Protein AF-A0A925T2N4-F1 (afdb_monomer)

Mean predicted aligned error: 8.88 Å

pLDDT: mean 79.62, std 16.25, range [38.44, 92.88]

Foldseek 3Di:
DDPDPPDLQNLLQVLQVVCVVVVLAVDGWHFDDWDDDPQWIWTATPDPLDGIWIQHNDPPDDSSVSSNVRVSVVRVVVVDPPDDDDDDDD

Solvent-accessible surface area (backbone atoms only — not comparable to full-atom values): 5590 Å² total; per-residue (Å²): 133,86,79,69,79,78,43,72,53,53,50,50,34,53,45,38,51,48,36,34,74,72,60,74,38,100,59,83,65,47,68,65,48,71,47,77,54,97,68,26,39,34,40,29,34,76,39,93,91,48,55,67,47,71,24,69,68,55,91,92,59,54,67,59,57,38,49,51,52,34,51,50,53,53,53,52,58,66,74,41,79,96,72,77,86,87,86,76,94,128

Nearest PDB structures (foldseek):
  8egm-assembly1_A  TM=4.644E-01  e=6.108E-01  Pseudomonas aeruginosa PAO1
  1x47-assembly1_A  TM=3.722E-01  e=1.297E+00  Homo sapiens
  6cau-assembly1_A  TM=4.588E-01  e=2.753E+00  Acinetobacter baumannii
  2d2q-assembly2_B  TM=4.155E-01  e=4.548E+00  Mus musculus
  6ee1-assembly1_A  TM=3.646E-01  e=2.753E+00  Mycobacterium tuberculosis CDC1551

Radius of gyration: 14.17 Å; Cα contacts (8 Å, |Δi|>4): 98; chains: 1; bounding box: 39×25×43 Å

Structure (mmCIF, N/CA/C/O backbone):
data_AF-A0A925T2N4-F1
#
_entry.id   AF-A0A925T2N4-F1
#
loop_
_atom_site.group_PDB
_atom_site.id
_atom_site.type_symbol
_atom_site.label_atom_id
_atom_site.label_alt_id
_atom_site.label_comp_id
_atom_site.label_asym_id
_atom_site.label_entity_id
_atom_site.label_seq_id
_atom_site.pdbx_PDB_ins_code
_atom_site.Cartn_x
_atom_site.Cartn_y
_atom_site.Cartn_z
_atom_site.occupancy
_atom_site.B_iso_or_equiv
_atom_site.auth_seq_id
_atom_site.auth_comp_id
_atom_site.auth_asym_id
_atom_site.auth_atom_id
_atom_site.pdbx_PDB_model_num
ATOM 1 N N . MET A 1 1 ? 20.869 -8.678 17.812 1.00 38.62 1 MET A N 1
ATOM 2 C CA . MET A 1 1 ? 19.872 -7.939 17.011 1.00 38.62 1 MET A CA 1
ATOM 3 C C . MET A 1 1 ? 20.119 -8.311 15.561 1.00 38.62 1 MET A C 1
ATOM 5 O O . MET A 1 1 ? 21.171 -7.964 15.045 1.00 38.62 1 MET A O 1
ATOM 9 N N . LEU A 1 2 ? 19.258 -9.138 14.961 1.00 41.97 2 LEU A N 1
ATOM 10 C CA . LEU A 1 2 ? 19.412 -9.546 13.562 1.00 41.97 2 LEU A CA 1
ATOM 11 C C . LEU A 1 2 ? 19.095 -8.334 12.684 1.00 41.97 2 LEU A C 1
ATOM 13 O O . LEU A 1 2 ? 17.944 -7.920 12.596 1.00 41.97 2 LEU A O 1
ATOM 17 N N . HIS A 1 3 ? 20.129 -7.746 12.089 1.00 47.69 3 HIS A N 1
ATOM 18 C CA . HIS A 1 3 ? 19.987 -6.764 11.022 1.00 47.69 3 HIS A CA 1
ATOM 19 C C . HIS A 1 3 ? 19.584 -7.555 9.772 1.00 47.69 3 HIS A C 1
ATOM 21 O O . HIS A 1 3 ? 20.435 -8.022 9.019 1.00 47.69 3 HIS A O 1
ATOM 27 N N . VAL A 1 4 ? 18.285 -7.827 9.627 1.00 53.78 4 VAL A N 1
ATOM 28 C CA . VAL A 1 4 ? 17.744 -8.360 8.374 1.00 53.78 4 VAL A CA 1
ATOM 29 C C . VAL A 1 4 ? 18.032 -7.288 7.320 1.00 53.78 4 VAL A C 1
ATOM 31 O O . VAL A 1 4 ? 17.726 -6.123 7.586 1.00 53.78 4 VAL A O 1
ATOM 34 N N . PRO A 1 5 ? 18.670 -7.611 6.182 1.00 50.19 5 PRO A N 1
ATOM 35 C CA . PRO A 1 5 ? 18.797 -6.641 5.103 1.00 50.19 5 PRO A CA 1
ATOM 36 C C . PRO A 1 5 ? 17.398 -6.105 4.791 1.00 50.19 5 PRO A C 1
ATOM 38 O O . PRO A 1 5 ? 16.473 -6.892 4.592 1.00 50.19 5 PRO A O 1
ATOM 41 N N . LEU A 1 6 ? 17.231 -4.782 4.823 1.00 59.19 6 LEU A N 1
ATOM 42 C CA . LEU A 1 6 ? 15.987 -4.125 4.435 1.00 59.19 6 LEU A CA 1
ATOM 43 C C . LEU A 1 6 ? 15.784 -4.379 2.942 1.00 59.19 6 LEU A C 1
ATOM 45 O O . LEU A 1 6 ? 16.316 -3.668 2.095 1.00 59.19 6 LEU A O 1
ATOM 49 N N . THR A 1 7 ? 15.077 -5.456 2.618 1.00 83.06 7 THR A N 1
ATOM 50 C CA . THR A 1 7 ? 14.541 -5.641 1.277 1.00 83.06 7 THR A CA 1
ATOM 51 C C . THR A 1 7 ? 13.390 -4.653 1.090 1.00 83.06 7 THR A C 1
ATOM 53 O O . THR A 1 7 ? 12.799 -4.183 2.069 1.00 83.06 7 THR A O 1
ATOM 56 N N . MET A 1 8 ? 13.055 -4.313 -0.154 1.00 85.69 8 MET A N 1
ATOM 57 C CA . MET A 1 8 ? 11.934 -3.404 -0.428 1.00 85.69 8 MET A CA 1
ATOM 58 C C . MET A 1 8 ? 10.630 -3.921 0.191 1.00 85.69 8 MET A C 1
ATOM 60 O O . MET A 1 8 ? 9.789 -3.134 0.617 1.00 85.69 8 MET A O 1
ATOM 64 N N . GLU A 1 9 ? 10.474 -5.244 0.293 1.00 89.25 9 GLU A N 1
ATOM 65 C CA . GLU A 1 9 ? 9.346 -5.880 0.967 1.00 89.25 9 GLU A CA 1
ATOM 66 C C . GLU A 1 9 ? 9.331 -5.584 2.464 1.00 89.25 9 GLU A C 1
ATOM 68 O O . GLU A 1 9 ? 8.267 -5.301 3.007 1.00 89.25 9 GLU A O 1
ATOM 73 N N . ALA A 1 10 ? 10.490 -5.613 3.128 1.00 89.38 10 ALA A N 1
ATOM 74 C CA . ALA A 1 10 ? 1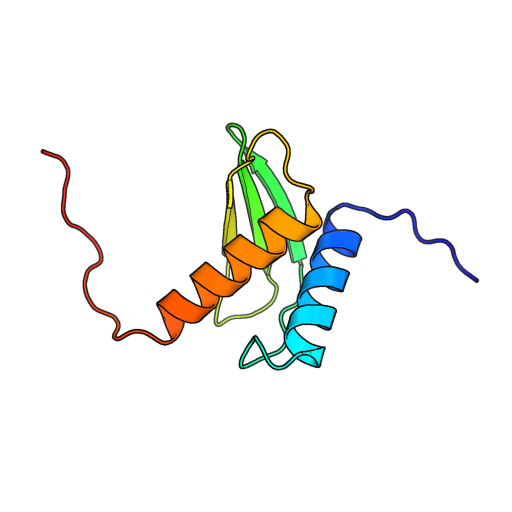0.593 -5.275 4.543 1.00 89.38 10 ALA A CA 1
ATOM 75 C C . ALA A 1 10 ? 10.265 -3.794 4.788 1.00 89.38 10 ALA A C 1
ATOM 77 O O . ALA A 1 10 ? 9.509 -3.491 5.709 1.00 89.38 10 ALA A O 1
ATOM 78 N N . GLU A 1 11 ? 10.764 -2.885 3.942 1.00 90.38 11 GLU A N 1
ATOM 79 C CA . GLU A 1 11 ? 10.432 -1.456 4.039 1.00 90.38 11 GLU A CA 1
ATOM 80 C C . GLU A 1 11 ? 8.932 -1.219 3.800 1.00 90.38 11 GLU A C 1
ATOM 82 O O . GLU A 1 11 ? 8.271 -0.545 4.591 1.00 90.38 11 GLU A O 1
ATOM 87 N N . ALA A 1 12 ? 8.356 -1.832 2.763 1.00 90.62 12 ALA A N 1
ATOM 88 C CA . ALA A 1 12 ? 6.923 -1.746 2.504 1.00 90.62 12 ALA A CA 1
ATOM 89 C C . ALA A 1 12 ? 6.101 -2.320 3.667 1.00 90.62 12 ALA A C 1
ATOM 91 O O . ALA A 1 12 ? 5.112 -1.711 4.068 1.00 90.62 12 ALA A O 1
ATOM 92 N N . GLN A 1 13 ? 6.515 -3.449 4.249 1.00 92.31 13 GLN A N 1
ATOM 93 C CA . GLN A 1 13 ? 5.834 -4.053 5.393 1.00 92.31 13 GLN A CA 1
ATOM 94 C C . GLN A 1 13 ? 5.853 -3.124 6.612 1.00 92.31 13 GLN A C 1
ATOM 96 O O . GLN A 1 13 ? 4.808 -2.917 7.222 1.00 92.31 13 GLN A O 1
ATOM 101 N N . GLN A 1 14 ? 6.990 -2.486 6.909 1.00 92.38 14 GLN A N 1
ATOM 102 C CA . GLN A 1 14 ? 7.080 -1.497 7.987 1.00 92.38 14 GLN A CA 1
ATOM 103 C C . GLN A 1 14 ? 6.109 -0.329 7.786 1.00 92.38 14 GLN A C 1
ATOM 105 O O . GLN A 1 14 ? 5.462 0.103 8.740 1.00 92.38 14 GLN A O 1
ATOM 110 N N . VAL A 1 15 ? 5.959 0.155 6.549 1.00 92.38 15 VAL A N 1
ATOM 111 C CA . VAL A 1 15 ? 4.977 1.200 6.225 1.00 92.38 15 VAL A CA 1
ATOM 112 C C . VAL A 1 15 ? 3.550 0.712 6.471 1.00 92.38 15 VAL A C 1
ATOM 114 O O . VAL A 1 15 ? 2.750 1.446 7.049 1.00 92.38 15 VAL A O 1
ATOM 117 N N . LEU A 1 16 ? 3.214 -0.518 6.074 1.00 91.44 16 LEU A N 1
ATOM 118 C CA . LEU A 1 16 ? 1.885 -1.094 6.315 1.00 91.44 16 LEU A CA 1
ATOM 119 C C . LEU A 1 16 ? 1.589 -1.259 7.809 1.00 91.44 16 LEU A C 1
ATOM 121 O O . LEU A 1 16 ? 0.494 -0.911 8.253 1.00 91.44 16 LEU A O 1
ATOM 125 N N . ASP A 1 17 ? 2.556 -1.748 8.585 1.00 92.88 17 ASP A N 1
ATOM 126 C CA . ASP A 1 17 ? 2.427 -1.898 10.035 1.00 92.88 17 ASP A CA 1
ATOM 127 C C . ASP A 1 17 ? 2.250 -0.541 10.721 1.00 92.88 17 ASP A C 1
ATOM 129 O O . ASP A 1 17 ? 1.420 -0.401 11.623 1.00 92.88 17 ASP A O 1
ATOM 133 N N . GLN A 1 18 ? 2.967 0.486 10.254 1.00 92.75 18 GLN A N 1
ATOM 134 C CA . GLN A 1 18 ? 2.789 1.851 10.731 1.00 92.75 18 GLN A CA 1
ATOM 135 C C . GLN A 1 18 ? 1.388 2.381 10.398 1.00 92.75 18 GLN A C 1
ATOM 137 O O . GLN A 1 18 ? 0.709 2.899 11.282 1.00 92.75 18 GLN A O 1
ATOM 142 N N . LEU A 1 19 ? 0.919 2.220 9.157 1.00 91.19 19 LEU A N 1
ATOM 143 C CA . LEU A 1 19 ? -0.424 2.640 8.746 1.00 91.19 19 LEU A CA 1
ATOM 144 C C . LEU A 1 19 ? -1.52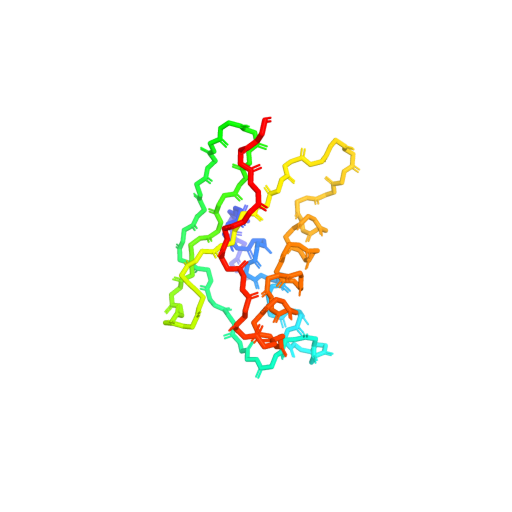3 1.969 9.579 1.00 91.19 19 LEU A C 1
ATOM 146 O O . LEU A 1 19 ? -2.505 2.618 9.951 1.00 91.19 19 LEU A O 1
ATOM 150 N N . TRP A 1 20 ? -1.344 0.687 9.892 1.00 90.94 20 TRP A N 1
ATOM 151 C CA . TRP A 1 20 ? -2.241 -0.056 10.768 1.00 90.94 20 TRP A CA 1
ATOM 152 C C . TRP A 1 20 ? -2.180 0.450 12.215 1.00 90.94 20 TRP A C 1
ATOM 154 O O . TRP A 1 20 ? -3.221 0.690 12.829 1.00 90.94 20 TRP A O 1
ATOM 164 N N . GLY A 1 21 ? -0.978 0.688 12.748 1.00 91.31 21 GLY A N 1
ATOM 165 C CA . GLY A 1 21 ? -0.774 1.266 14.079 1.00 91.31 21 GLY A CA 1
ATOM 166 C C . GLY A 1 21 ? -1.378 2.668 14.229 1.00 91.31 21 GLY A C 1
ATOM 167 O O . GLY A 1 21 ? -1.976 2.977 15.259 1.00 91.31 21 GLY A O 1
ATOM 168 N N . GLU A 1 22 ? -1.302 3.486 13.176 1.00 92.31 22 GLU A N 1
ATOM 169 C CA . GLU A 1 22 ? -1.943 4.805 13.072 1.00 92.31 22 GLU A CA 1
ATOM 170 C C . GLU A 1 22 ? -3.466 4.716 12.820 1.00 92.31 22 GLU A C 1
ATOM 172 O O . GLU A 1 22 ? -4.142 5.744 12.782 1.00 92.31 22 GLU A O 1
ATOM 177 N N . LYS A 1 23 ? -4.033 3.507 12.666 1.00 88.69 23 LYS A N 1
ATOM 178 C CA . LYS A 1 23 ? -5.448 3.251 12.325 1.00 88.69 23 LYS A CA 1
ATOM 179 C C . LYS A 1 23 ? -5.905 3.921 11.024 1.00 88.69 23 LYS A C 1
ATOM 181 O O . LYS A 1 23 ? -7.085 4.230 10.859 1.00 88.69 23 LYS A O 1
ATOM 186 N N . LEU A 1 24 ? -4.978 4.144 10.095 1.00 87.31 24 LEU A N 1
ATOM 187 C CA . LEU A 1 24 ? -5.267 4.725 8.783 1.00 87.31 24 LEU A CA 1
ATOM 188 C C . LEU A 1 24 ? -5.785 3.680 7.790 1.00 87.31 24 LEU A C 1
ATOM 190 O O . LEU A 1 24 ? -6.428 4.029 6.801 1.00 87.31 24 LEU A O 1
ATOM 194 N N . THR A 1 25 ? -5.537 2.398 8.060 1.00 86.19 25 THR A N 1
ATOM 195 C CA . THR A 1 25 ? -6.158 1.282 7.348 1.00 86.19 25 THR A CA 1
ATOM 196 C C . THR A 1 25 ? -7.160 0.561 8.255 1.00 86.19 25 THR A C 1
ATOM 198 O O . THR A 1 25 ? -6.931 0.428 9.456 1.00 86.19 25 THR A O 1
ATOM 201 N N . PRO A 1 26 ? -8.283 0.061 7.709 1.00 85.38 26 PRO A N 1
ATOM 202 C CA . PRO A 1 26 ? -9.285 -0.671 8.486 1.00 85.38 26 PRO A CA 1
ATOM 203 C C . PRO A 1 26 ? -8.877 -2.121 8.793 1.00 85.38 26 PRO A C 1
ATOM 205 O O . PRO A 1 26 ? -9.566 -2.809 9.543 1.00 85.38 26 PRO A O 1
ATOM 208 N N . PHE A 1 27 ? -7.777 -2.602 8.215 1.00 86.12 27 PHE A N 1
ATOM 209 C CA . PHE A 1 27 ? -7.213 -3.926 8.458 1.00 86.12 27 PHE A CA 1
ATOM 210 C C . PHE A 1 27 ? -5.696 -3.917 8.249 1.00 86.12 27 PHE A C 1
ATOM 212 O O . PHE A 1 27 ? -5.155 -3.057 7.545 1.00 86.12 27 PHE A O 1
ATOM 219 N N . ALA A 1 28 ? -5.027 -4.896 8.857 1.00 88.25 28 ALA A N 1
ATOM 220 C CA . ALA A 1 28 ? -3.615 -5.163 8.629 1.00 88.25 28 ALA A CA 1
ATOM 221 C C . ALA A 1 28 ? -3.400 -5.751 7.226 1.00 88.25 28 ALA A C 1
ATOM 223 O O . ALA A 1 28 ? -4.190 -6.576 6.764 1.00 88.25 28 ALA A O 1
ATOM 224 N N . LEU A 1 29 ? -2.328 -5.321 6.566 1.00 89.56 29 LEU A N 1
ATOM 225 C CA . LEU A 1 29 ? -1.902 -5.806 5.257 1.00 89.56 29 LEU A CA 1
ATOM 226 C C . LEU A 1 29 ? -0.527 -6.462 5.380 1.00 89.56 29 LEU A C 1
ATOM 228 O O . LEU A 1 29 ? 0.325 -6.003 6.142 1.00 89.56 29 LEU A O 1
ATOM 232 N N . THR A 1 30 ? -0.307 -7.515 4.597 1.00 90.50 30 THR A N 1
ATOM 233 C CA . THR A 1 30 ? 0.963 -8.246 4.572 1.00 90.50 30 THR A CA 1
ATOM 234 C C . THR A 1 30 ? 1.519 -8.268 3.158 1.00 90.50 30 THR A C 1
ATOM 236 O O . THR A 1 30 ? 0.845 -8.739 2.238 1.00 90.50 30 THR A O 1
ATOM 239 N N . VAL A 1 31 ? 2.740 -7.765 2.986 1.00 91.25 31 VAL A N 1
ATOM 240 C CA . VAL A 1 31 ? 3.479 -7.829 1.722 1.00 91.25 31 VAL A CA 1
ATOM 241 C C . VAL A 1 31 ? 3.855 -9.278 1.440 1.00 91.25 31 VAL A C 1
ATOM 243 O O . VAL A 1 31 ? 4.398 -9.966 2.299 1.00 91.25 31 VAL A O 1
ATOM 246 N N . GLY A 1 32 ? 3.563 -9.738 0.227 1.00 88.88 32 GLY A N 1
ATOM 247 C CA . GLY A 1 32 ? 4.026 -11.025 -0.283 1.00 88.88 32 GLY A CA 1
ATOM 248 C C . GLY A 1 32 ? 5.239 -10.887 -1.192 1.00 88.88 32 GLY A C 1
ATOM 249 O O . GLY A 1 32 ? 6.279 -11.480 -0.929 1.00 88.88 32 GLY A O 1
ATOM 250 N N . LYS A 1 33 ? 5.126 -10.087 -2.257 1.00 90.06 33 LYS A N 1
ATOM 251 C CA . LYS A 1 33 ? 6.263 -9.750 -3.129 1.00 90.06 33 LYS A CA 1
ATOM 252 C C . LYS A 1 33 ? 6.121 -8.349 -3.699 1.00 90.06 33 LYS A C 1
ATOM 254 O O . LYS A 1 33 ? 5.004 -7.851 -3.832 1.00 90.06 33 LYS A O 1
ATOM 259 N N . ILE A 1 34 ? 7.230 -7.762 -4.127 1.00 90.25 34 ILE A N 1
ATOM 260 C CA . ILE A 1 34 ? 7.222 -6.532 -4.918 1.00 90.25 34 ILE A CA 1
ATOM 261 C C . ILE A 1 34 ? 7.803 -6.833 -6.293 1.00 90.25 34 ILE A C 1
ATOM 263 O O . ILE A 1 34 ? 8.791 -7.550 -6.424 1.00 90.25 34 ILE A O 1
ATOM 267 N N . THR A 1 35 ? 7.155 -6.322 -7.333 1.00 90.50 35 THR A N 1
ATOM 268 C CA . THR A 1 35 ? 7.646 -6.410 -8.710 1.00 90.50 35 THR A CA 1
ATOM 269 C C . THR A 1 35 ? 7.713 -5.023 -9.307 1.00 90.50 35 THR A C 1
ATOM 271 O O . THR A 1 35 ? 6.733 -4.290 -9.222 1.00 90.50 35 THR A O 1
ATOM 274 N N . GLU A 1 36 ? 8.826 -4.683 -9.938 1.00 88.50 36 GLU A N 1
ATOM 275 C CA . GLU A 1 36 ? 8.982 -3.439 -10.686 1.00 88.50 36 GLU A CA 1
ATOM 276 C C . GLU A 1 36 ? 8.715 -3.695 -12.173 1.00 88.50 36 GLU A C 1
ATOM 278 O O . GLU A 1 36 ? 9.235 -4.659 -12.739 1.00 88.50 36 GLU A O 1
ATOM 283 N N . ALA A 1 37 ? 7.884 -2.860 -12.792 1.00 85.06 37 ALA A N 1
ATOM 284 C CA . ALA A 1 37 ? 7.629 -2.877 -14.228 1.00 85.06 37 ALA A CA 1
ATOM 285 C C . ALA A 1 37 ? 7.335 -1.453 -14.713 1.00 85.06 37 ALA A C 1
ATOM 287 O O . ALA A 1 37 ? 6.6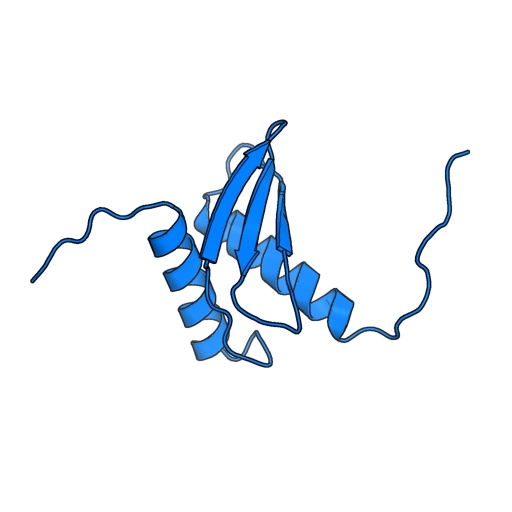04 -0.728 -14.048 1.00 85.06 37 ALA A O 1
ATOM 288 N N . ASP A 1 38 ? 7.915 -1.057 -15.851 1.00 82.38 38 ASP A N 1
ATOM 289 C CA . ASP A 1 38 ? 7.639 0.220 -16.533 1.00 82.38 38 ASP A CA 1
ATOM 290 C C . ASP A 1 38 ? 7.745 1.486 -15.649 1.00 82.38 38 ASP A C 1
ATOM 292 O O . ASP A 1 38 ? 7.054 2.476 -15.880 1.00 82.38 38 ASP A O 1
ATOM 296 N N . GLY A 1 39 ? 8.624 1.488 -14.637 1.00 82.00 39 GLY A N 1
ATOM 297 C CA . GLY A 1 39 ? 8.735 2.615 -13.699 1.00 82.00 39 GLY A CA 1
ATOM 298 C C . GLY A 1 39 ? 7.593 2.671 -12.678 1.00 82.00 39 GLY A C 1
ATOM 299 O O . GLY A 1 39 ? 7.220 3.734 -12.188 1.00 82.00 39 GLY A O 1
ATOM 300 N N . GLU A 1 40 ? 7.004 1.529 -12.344 1.00 86.44 40 GLU A N 1
ATOM 301 C CA . GLU A 1 40 ? 6.053 1.392 -11.249 1.00 86.44 40 GLU A CA 1
ATOM 302 C C . GLU A 1 40 ? 6.407 0.172 -10.399 1.00 86.44 40 GLU A C 1
ATOM 304 O O . GLU A 1 40 ? 6.774 -0.891 -10.908 1.00 86.44 40 GLU A O 1
ATOM 309 N N . TYR A 1 41 ? 6.247 0.296 -9.081 1.00 89.50 41 TYR A N 1
ATOM 310 C CA . TYR A 1 41 ? 6.312 -0.852 -8.185 1.00 89.50 41 TYR A CA 1
ATOM 311 C C . TYR A 1 41 ? 4.913 -1.414 -7.981 1.00 89.50 41 TYR A C 1
ATOM 313 O O . TYR A 1 41 ? 3.993 -0.713 -7.579 1.00 89.50 41 TYR A O 1
ATOM 321 N N . THR A 1 42 ? 4.739 -2.707 -8.196 1.00 90.69 42 THR A N 1
ATOM 322 C CA . THR A 1 42 ? 3.525 -3.425 -7.815 1.00 90.69 42 THR A CA 1
ATOM 323 C C . THR A 1 42 ? 3.798 -4.211 -6.547 1.00 90.69 42 THR A C 1
ATOM 325 O O . THR A 1 42 ? 4.598 -5.147 -6.545 1.00 90.69 42 THR A O 1
ATOM 328 N N . ILE A 1 43 ? 3.103 -3.851 -5.472 1.00 91.50 43 ILE A N 1
ATOM 329 C CA . ILE A 1 43 ? 3.085 -4.614 -4.227 1.00 91.50 43 ILE A CA 1
ATOM 330 C C . ILE A 1 43 ? 2.004 -5.679 -4.355 1.00 91.50 43 ILE A C 1
ATOM 332 O O . ILE A 1 43 ? 0.838 -5.360 -4.575 1.00 91.50 43 ILE A O 1
ATOM 336 N N . HIS A 1 44 ? 2.389 -6.939 -4.209 1.00 90.62 44 HIS A N 1
ATOM 337 C CA . HIS A 1 44 ? 1.485 -8.080 -4.122 1.00 90.62 44 HIS A CA 1
ATOM 338 C C . HIS A 1 44 ? 1.285 -8.392 -2.648 1.00 90.62 44 HIS A C 1
ATOM 340 O O . HIS A 1 44 ? 2.270 -8.589 -1.933 1.00 90.62 44 HIS A O 1
ATOM 346 N N . PHE A 1 45 ? 0.039 -8.448 -2.189 1.00 90.25 45 PHE A N 1
ATOM 347 C CA . PHE A 1 45 ? -0.268 -8.770 -0.798 1.00 90.25 45 PHE A CA 1
ATOM 348 C C . PHE A 1 45 ? -0.715 -10.222 -0.650 1.00 90.25 45 PHE A C 1
ATOM 350 O O . PHE A 1 45 ? -1.245 -10.834 -1.577 1.00 90.25 45 PHE A O 1
ATOM 357 N N . HIS A 1 46 ? -0.560 -10.752 0.560 1.00 86.62 46 HIS A N 1
ATOM 358 C CA . HIS A 1 46 ? -1.139 -12.035 0.962 1.00 86.62 46 HIS A CA 1
ATOM 359 C C . HIS A 1 46 ? -2.593 -11.924 1.466 1.00 86.62 46 HIS A C 1
ATOM 361 O O . HIS A 1 46 ? -3.122 -12.889 2.013 1.00 86.62 46 HIS A O 1
ATOM 367 N N . ASP A 1 47 ? -3.253 -10.774 1.292 1.00 81.31 47 ASP A N 1
ATOM 368 C CA . ASP A 1 47 ? -4.633 -10.556 1.744 1.00 81.31 47 ASP A CA 1
ATOM 369 C C . ASP A 1 47 ? -5.636 -10.733 0.588 1.00 81.31 47 ASP A C 1
ATOM 371 O O . ASP A 1 47 ? -5.431 -10.249 -0.524 1.00 81.31 47 ASP A O 1
ATOM 375 N N . SER A 1 48 ? -6.749 -11.423 0.847 1.00 78.50 48 SER A N 1
ATOM 376 C CA . SER A 1 48 ? -7.783 -11.705 -0.160 1.00 78.50 48 SER A CA 1
ATOM 377 C C . SER A 1 48 ? -8.631 -10.487 -0.542 1.00 78.50 48 SER A C 1
ATOM 379 O O . SER A 1 48 ? -9.331 -10.522 -1.552 1.00 78.50 48 SER A O 1
ATOM 381 N N . ARG A 1 49 ? -8.588 -9.403 0.244 1.00 80.75 49 ARG A N 1
ATOM 382 C CA . ARG A 1 49 ? -9.337 -8.163 -0.017 1.00 80.75 49 ARG A CA 1
ATOM 383 C C . ARG A 1 49 ? -8.612 -7.263 -1.013 1.00 80.75 49 ARG A C 1
ATOM 385 O O . ARG A 1 49 ? -9.258 -6.610 -1.831 1.00 80.75 49 ARG A O 1
ATOM 392 N N . ILE A 1 50 ? -7.281 -7.233 -0.958 1.00 82.19 50 ILE A N 1
ATOM 393 C CA . ILE A 1 50 ? -6.427 -6.461 -1.865 1.00 82.19 50 ILE A CA 1
ATOM 394 C C . ILE A 1 50 ? -5.320 -7.378 -2.358 1.00 82.19 50 ILE A C 1
ATOM 396 O O . ILE A 1 50 ? -4.358 -7.605 -1.642 1.00 82.19 50 ILE A O 1
ATOM 400 N N . TYR A 1 51 ? -5.417 -7.849 -3.598 1.00 83.44 51 TYR A N 1
ATOM 401 C CA . TYR A 1 51 ? -4.362 -8.680 -4.182 1.00 83.44 51 TYR 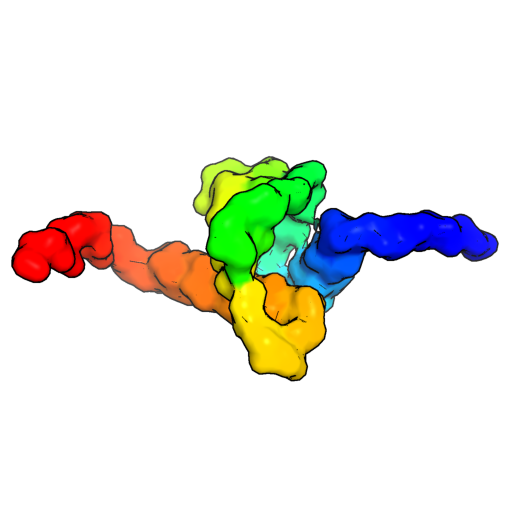A CA 1
ATOM 402 C C . TYR A 1 51 ? -3.107 -7.875 -4.532 1.00 83.44 51 TYR A C 1
ATOM 404 O O . TYR A 1 51 ? -1.991 -8.331 -4.291 1.00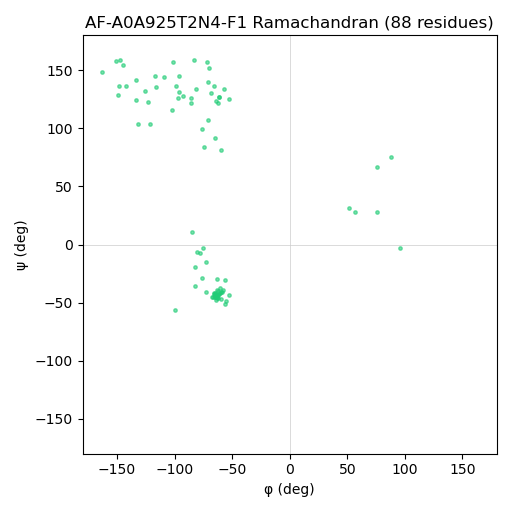 83.44 51 TYR A O 1
ATOM 412 N N . THR A 1 52 ? -3.276 -6.669 -5.086 1.00 88.62 52 THR A N 1
ATOM 413 C CA . THR A 1 52 ? -2.161 -5.822 -5.527 1.00 88.62 52 THR A CA 1
ATOM 414 C C . THR A 1 52 ? -2.414 -4.326 -5.318 1.00 88.62 52 THR A C 1
ATOM 416 O O . THR A 1 52 ? -3.561 -3.858 -5.295 1.00 88.62 52 THR A O 1
ATOM 419 N N . CYS A 1 53 ? -1.325 -3.565 -5.186 1.00 89.06 53 CYS A N 1
ATOM 420 C CA . CYS A 1 53 ? -1.298 -2.104 -5.234 1.00 89.06 53 CYS A CA 1
ATOM 421 C C . CYS A 1 53 ? -0.159 -1.631 -6.139 1.00 89.06 53 CYS A C 1
ATOM 423 O O . CYS A 1 53 ? 0.999 -1.969 -5.897 1.00 89.06 53 CYS A O 1
ATOM 425 N N . SER A 1 54 ? -0.491 -0.825 -7.147 1.00 90.00 54 SER A N 1
ATOM 426 C CA . SER A 1 54 ? 0.491 -0.125 -7.976 1.00 90.00 54 SER A CA 1
ATOM 427 C C . SER A 1 54 ? 0.959 1.139 -7.265 1.00 90.00 54 SER A C 1
ATOM 429 O O . SER A 1 54 ? 0.149 1.903 -6.735 1.00 90.00 54 SER A O 1
ATOM 431 N N . VAL A 1 55 ? 2.266 1.342 -7.253 1.00 89.19 55 VAL A N 1
ATOM 432 C CA . VAL A 1 55 ? 2.966 2.460 -6.638 1.00 89.19 55 VAL A CA 1
ATOM 433 C C . VAL A 1 55 ? 3.747 3.148 -7.758 1.00 89.19 55 VAL A C 1
ATOM 435 O O . VAL A 1 55 ? 4.764 2.610 -8.205 1.00 89.19 55 VAL A O 1
ATOM 438 N N . PRO A 1 56 ? 3.276 4.302 -8.253 1.00 86.00 56 PRO A N 1
ATOM 439 C CA . PRO A 1 56 ? 3.981 5.019 -9.306 1.00 86.00 56 PRO A CA 1
ATOM 440 C C . PRO A 1 56 ? 5.322 5.525 -8.772 1.00 86.00 56 PRO A C 1
ATOM 442 O O . PRO A 1 56 ? 5.370 6.065 -7.662 1.00 86.00 56 PRO A O 1
ATOM 445 N N . THR A 1 57 ? 6.408 5.386 -9.541 1.00 82.81 57 THR A N 1
ATOM 446 C CA . THR A 1 57 ? 7.681 5.995 -9.139 1.00 82.81 57 THR A CA 1
ATOM 447 C C . THR A 1 57 ? 7.634 7.495 -9.399 1.00 82.81 57 THR A C 1
ATOM 449 O O . THR A 1 57 ? 7.796 7.958 -10.527 1.00 82.81 57 THR A O 1
ATOM 452 N N . ALA A 1 58 ? 7.378 8.268 -8.347 1.00 79.31 58 ALA A N 1
ATOM 453 C CA . ALA A 1 58 ? 7.449 9.718 -8.383 1.00 79.31 58 ALA A CA 1
ATOM 454 C C . ALA A 1 58 ? 8.890 10.179 -8.123 1.00 79.31 58 ALA A C 1
ATOM 456 O O . ALA A 1 58 ? 9.499 9.837 -7.107 1.00 79.31 58 ALA A O 1
ATOM 457 N N . ASN A 1 59 ? 9.437 10.990 -9.032 1.00 75.38 59 ASN A N 1
ATOM 458 C CA . ASN A 1 59 ? 10.771 11.562 -8.869 1.00 75.38 59 ASN A CA 1
ATOM 459 C C . ASN A 1 59 ? 10.821 12.469 -7.629 1.00 75.38 59 ASN A C 1
ATOM 461 O O . ASN A 1 59 ? 10.094 13.457 -7.550 1.00 75.38 59 ASN A O 1
ATOM 465 N N . GLY A 1 60 ? 11.715 12.148 -6.690 1.00 77.38 60 GLY A N 1
ATOM 466 C CA . GLY A 1 60 ? 11.971 12.951 -5.490 1.00 77.38 60 GLY A CA 1
ATOM 467 C C . GLY A 1 60 ? 11.212 12.527 -4.229 1.00 77.38 60 GLY A C 1
ATOM 468 O O . GLY A 1 60 ? 11.461 13.110 -3.178 1.00 77.38 60 GLY A O 1
ATOM 469 N N . SER A 1 61 ? 10.341 11.515 -4.298 1.00 83.69 61 SER A N 1
ATOM 470 C CA . SER A 1 61 ? 9.703 10.918 -3.116 1.00 83.69 61 SER A CA 1
ATOM 471 C C . SER A 1 61 ? 10.451 9.670 -2.655 1.00 83.69 61 SER A C 1
ATOM 473 O O . SER A 1 61 ? 10.968 8.903 -3.469 1.00 83.69 61 SER A O 1
ATOM 475 N N . SER A 1 62 ? 10.499 9.447 -1.342 1.00 88.25 62 SER A N 1
ATOM 476 C CA . SER A 1 62 ? 11.040 8.198 -0.798 1.00 88.25 62 SER A CA 1
ATOM 477 C C . SER A 1 62 ? 10.105 7.019 -1.097 1.00 88.25 62 SER A C 1
ATOM 479 O O . SER A 1 62 ? 8.892 7.194 -1.232 1.00 88.25 62 SER A O 1
ATOM 481 N N . PHE A 1 63 ? 10.653 5.801 -1.203 1.00 86.25 63 PHE A 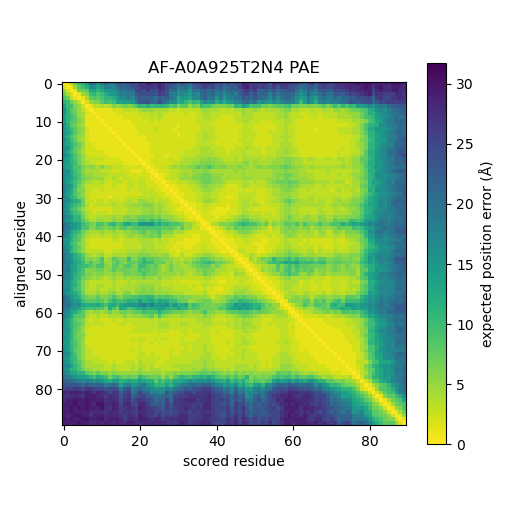N 1
ATOM 482 C CA . PHE A 1 63 ? 9.851 4.599 -1.465 1.00 86.25 63 PHE A CA 1
ATOM 483 C C . PHE A 1 63 ? 8.739 4.435 -0.424 1.00 86.25 63 PHE A C 1
ATOM 485 O O . PHE A 1 63 ? 7.571 4.322 -0.792 1.00 86.25 63 PHE A O 1
ATOM 492 N N . SER A 1 64 ? 9.075 4.549 0.861 1.00 89.00 64 SER A N 1
ATOM 493 C CA . SER A 1 64 ? 8.096 4.534 1.951 1.00 89.00 64 SER A CA 1
ATOM 494 C C . SER A 1 64 ? 6.936 5.535 1.796 1.00 89.00 64 SER A C 1
ATOM 496 O O . SER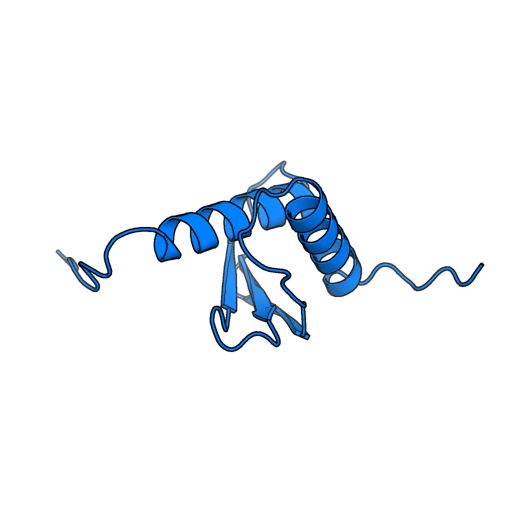 A 1 64 ? 5.780 5.155 1.992 1.00 89.00 64 SER A O 1
ATOM 498 N N . GLU A 1 65 ? 7.194 6.783 1.393 1.00 90.19 65 GLU A N 1
ATOM 499 C CA . GLU A 1 65 ? 6.141 7.780 1.138 1.00 90.19 65 GLU A CA 1
ATOM 500 C C . GLU A 1 65 ? 5.253 7.397 -0.046 1.00 90.19 65 GLU A C 1
ATOM 502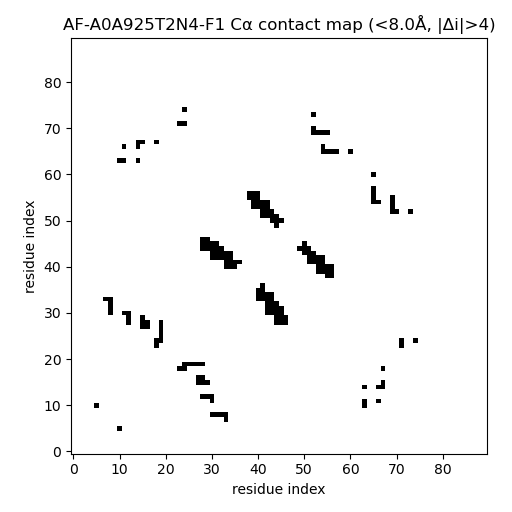 O O . GLU A 1 65 ? 4.026 7.514 0.037 1.00 90.19 65 GLU A O 1
ATOM 507 N N . MET A 1 66 ? 5.856 6.898 -1.129 1.00 90.62 66 MET A N 1
ATOM 508 C CA . MET A 1 66 ? 5.114 6.439 -2.304 1.00 90.62 66 MET A CA 1
ATOM 509 C C . MET A 1 66 ? 4.200 5.260 -1.950 1.00 90.62 66 MET A C 1
ATOM 511 O O . MET A 1 66 ? 3.012 5.277 -2.283 1.00 90.62 66 MET A O 1
ATOM 515 N N . VAL A 1 67 ? 4.717 4.269 -1.213 1.00 90.19 67 VAL A N 1
ATOM 516 C CA . VAL A 1 67 ? 3.937 3.121 -0.723 1.00 90.19 67 VAL A CA 1
ATOM 517 C C . VAL A 1 67 ? 2.797 3.587 0.176 1.00 90.19 67 VAL A C 1
ATOM 519 O O . VAL A 1 67 ? 1.652 3.174 -0.021 1.00 90.19 67 VAL A O 1
ATOM 522 N N . ARG A 1 68 ? 3.082 4.484 1.128 1.00 91.62 68 ARG A N 1
ATOM 523 C CA . ARG A 1 68 ? 2.082 5.036 2.050 1.00 91.62 68 ARG A CA 1
ATOM 524 C C . ARG A 1 68 ? 0.925 5.674 1.281 1.00 91.62 68 ARG A C 1
ATOM 526 O O . ARG A 1 68 ? -0.235 5.345 1.529 1.00 91.62 68 ARG A O 1
ATOM 533 N N . ALA A 1 69 ? 1.234 6.558 0.334 1.00 90.81 69 ALA A N 1
ATOM 534 C CA . ALA A 1 69 ? 0.234 7.256 -0.468 1.00 90.81 69 ALA A CA 1
ATOM 535 C C . ALA A 1 69 ? -0.596 6.288 -1.328 1.00 90.81 69 ALA A C 1
ATOM 537 O O . ALA A 1 69 ? -1.827 6.373 -1.347 1.00 90.81 69 ALA A O 1
ATOM 538 N N . ALA A 1 70 ? 0.060 5.336 -1.996 1.00 90.31 70 ALA A N 1
ATOM 539 C CA . ALA A 1 70 ? -0.597 4.373 -2.871 1.00 90.31 70 ALA A CA 1
ATOM 540 C C . ALA A 1 70 ? -1.551 3.440 -2.107 1.00 90.31 70 ALA A C 1
ATOM 542 O O . ALA A 1 70 ? -2.697 3.248 -2.522 1.00 90.31 70 ALA A O 1
ATOM 543 N N . VAL A 1 71 ? -1.120 2.910 -0.957 1.00 89.06 71 VAL A N 1
ATOM 544 C CA . VAL A 1 71 ? -1.938 2.018 -0.122 1.00 89.06 71 VAL A CA 1
ATOM 545 C C . VAL A 1 71 ? -3.149 2.755 0.436 1.00 89.06 71 VAL A C 1
ATOM 547 O O . VAL A 1 71 ? -4.265 2.245 0.343 1.00 89.06 71 VAL A O 1
ATOM 550 N N . LEU A 1 72 ? -2.969 3.973 0.956 1.00 88.88 72 LEU A N 1
ATOM 551 C CA . LEU A 1 72 ? -4.087 4.782 1.448 1.00 88.88 72 LEU A CA 1
ATOM 552 C C . LEU A 1 72 ? -5.085 5.101 0.335 1.00 88.88 72 LEU A C 1
ATOM 554 O O . LEU A 1 72 ? -6.290 4.951 0.535 1.00 88.88 72 LEU A O 1
ATOM 558 N N . ALA A 1 73 ? -4.604 5.460 -0.857 1.00 88.00 73 ALA A N 1
ATOM 559 C CA . ALA A 1 73 ? -5.464 5.670 -2.016 1.00 88.00 73 ALA A CA 1
ATOM 560 C C . ALA A 1 73 ? -6.211 4.385 -2.413 1.00 88.00 73 ALA A C 1
ATOM 562 O O . ALA A 1 73 ? -7.396 4.433 -2.753 1.00 88.00 73 ALA A O 1
ATOM 563 N N . ARG A 1 74 ? -5.554 3.220 -2.351 1.00 86.44 74 ARG A N 1
ATOM 564 C CA . ARG A 1 74 ? -6.173 1.926 -2.663 1.00 86.44 74 ARG A CA 1
ATOM 565 C C . ARG A 1 74 ? -7.254 1.551 -1.653 1.00 86.44 74 ARG A C 1
ATOM 567 O O . ARG A 1 74 ? -8.339 1.148 -2.067 1.00 86.44 74 ARG A O 1
ATOM 574 N N . VAL A 1 75 ? -6.976 1.716 -0.363 1.00 83.56 75 VAL A N 1
ATOM 575 C CA . VAL A 1 75 ? -7.920 1.468 0.733 1.00 83.56 75 VAL A CA 1
ATOM 576 C C . VAL A 1 75 ? -9.100 2.437 0.659 1.00 83.56 75 VAL A C 1
ATOM 578 O O . VAL A 1 75 ? -10.245 2.005 0.754 1.00 83.56 75 VAL A O 1
ATOM 581 N N . ALA A 1 76 ? -8.859 3.722 0.385 1.00 83.69 76 ALA A N 1
ATOM 582 C CA . ALA A 1 76 ? -9.923 4.707 0.186 1.00 83.69 76 ALA A CA 1
ATOM 583 C C . ALA A 1 76 ? -10.846 4.333 -0.988 1.00 83.69 76 ALA A C 1
ATOM 585 O O . ALA A 1 76 ? -12.065 4.432 -0.862 1.00 83.69 76 ALA A O 1
ATOM 586 N N . LYS A 1 77 ? -10.287 3.828 -2.100 1.00 79.00 77 LYS A N 1
ATOM 587 C CA . LYS A 1 77 ? -11.068 3.311 -3.239 1.00 79.00 77 LYS A CA 1
ATOM 588 C C . LYS A 1 77 ? -11.919 2.089 -2.879 1.00 79.00 77 LYS A C 1
ATOM 590 O O . LYS A 1 77 ? -12.964 1.901 -3.487 1.00 79.00 77 LYS A O 1
ATOM 595 N N . MET A 1 78 ? -11.498 1.264 -1.918 1.00 73.75 78 MET A N 1
ATOM 596 C CA . MET A 1 78 ? -12.315 0.142 -1.430 1.00 73.75 78 MET A CA 1
ATOM 597 C C . MET A 1 78 ? -13.448 0.576 -0.503 1.00 73.75 78 MET A C 1
ATOM 599 O O . MET A 1 78 ? -14.472 -0.095 -0.446 1.00 73.75 78 MET A O 1
ATOM 603 N N . SER A 1 79 ? -13.260 1.679 0.222 1.00 61.53 79 SER A N 1
ATOM 604 C CA . SER A 1 79 ? -14.282 2.264 1.095 1.00 61.53 79 SER A CA 1
ATOM 605 C C . SER A 1 79 ? -15.315 3.108 0.334 1.00 61.53 79 SER A C 1
ATOM 607 O O . SER A 1 79 ? -16.290 3.561 0.932 1.00 61.53 79 SER A O 1
ATOM 609 N N . GLY A 1 80 ? -15.118 3.336 -0.969 1.00 52.31 80 GLY A N 1
ATOM 610 C CA . GLY A 1 80 ? -16.116 3.934 -1.855 1.00 52.31 80 GLY A CA 1
ATOM 611 C C . GLY A 1 80 ? -17.127 2.898 -2.368 1.00 52.31 80 GLY A C 1
ATOM 612 O O . GLY A 1 80 ? -16.829 1.703 -2.377 1.00 52.31 80 GLY A O 1
ATOM 613 N N . PRO A 1 81 ? -18.327 3.315 -2.816 1.00 46.34 81 PRO A N 1
ATOM 614 C CA . PRO A 1 81 ? -19.237 2.402 -3.496 1.00 46.34 81 PRO A CA 1
ATOM 615 C C . PRO A 1 81 ? -18.525 1.793 -4.710 1.00 46.34 81 PRO A C 1
ATOM 617 O O . PRO A 1 81 ? -17.891 2.509 -5.483 1.00 46.34 81 PRO A O 1
ATOM 620 N N . LEU A 1 82 ? -18.642 0.473 -4.872 1.00 51.94 82 LEU A N 1
ATOM 621 C CA . LEU A 1 82 ? -18.272 -0.252 -6.088 1.00 51.94 82 LEU A CA 1
ATOM 622 C C . LEU A 1 82 ? -19.109 0.288 -7.260 1.00 51.94 82 LEU A C 1
ATOM 624 O O . LEU A 1 82 ? -20.137 -0.285 -7.601 1.00 51.94 82 LEU A O 1
ATOM 628 N N . HIS A 1 83 ? -18.715 1.409 -7.854 1.00 46.91 83 HIS A N 1
ATOM 629 C CA . HIS A 1 83 ? -19.251 1.860 -9.129 1.00 46.91 83 HIS A CA 1
ATOM 630 C C . HIS A 1 83 ? -18.156 2.489 -9.984 1.00 46.91 83 HIS A C 1
ATOM 632 O O . HIS A 1 83 ? -17.343 3.281 -9.516 1.00 46.91 83 HIS A O 1
ATOM 638 N N . ASP A 1 84 ? -18.208 2.101 -11.254 1.00 44.25 84 ASP A N 1
ATOM 639 C CA . ASP A 1 84 ? -17.391 2.535 -12.381 1.00 44.25 84 ASP A CA 1
ATOM 640 C C . ASP A 1 84 ? -15.963 1.974 -12.451 1.00 44.25 84 ASP A C 1
ATOM 642 O O . ASP A 1 84 ? -14.947 2.667 -12.447 1.00 44.25 84 ASP A O 1
ATOM 646 N N . ALA A 1 85 ? -15.899 0.659 -12.668 1.00 51.28 85 ALA A N 1
ATOM 647 C CA . ALA A 1 85 ? -15.024 0.208 -13.736 1.00 51.28 85 ALA A CA 1
ATOM 648 C C . ALA A 1 85 ? -15.535 0.816 -15.059 1.00 51.28 85 ALA A C 1
ATOM 650 O O . ALA A 1 85 ? -16.684 0.594 -15.430 1.00 51.28 85 ALA A O 1
ATOM 651 N N . GLN A 1 86 ? -14.632 1.488 -15.780 1.00 53.03 86 GLN A N 1
ATOM 652 C CA . GLN A 1 86 ? -14.640 1.611 -17.242 1.00 53.03 86 GLN A CA 1
ATOM 653 C C . GLN A 1 86 ? -15.443 2.768 -17.891 1.00 53.03 86 GLN A C 1
ATOM 655 O O . GLN A 1 86 ? -16.406 2.533 -18.613 1.00 53.03 86 GLN A O 1
ATOM 660 N N . LYS A 1 87 ? -14.913 4.002 -17.830 1.00 44.22 87 LYS A N 1
ATOM 661 C CA . LYS A 1 87 ? -14.993 5.006 -18.921 1.00 44.22 87 LYS A CA 1
ATOM 662 C C . LYS A 1 87 ? -13.747 5.912 -18.896 1.00 44.22 87 LYS A C 1
ATOM 664 O O . LYS A 1 87 ? -13.424 6.451 -17.852 1.00 44.22 87 LYS A O 1
ATOM 669 N N . GLY A 1 88 ? -12.998 6.141 -19.970 1.00 38.44 88 GLY A N 1
ATOM 670 C CA . GLY A 1 88 ? -13.139 5.695 -21.345 1.00 38.44 88 GLY A CA 1
ATOM 671 C C . GLY A 1 88 ? -11.826 5.877 -22.111 1.00 38.44 88 GLY A C 1
ATOM 672 O O . GLY A 1 88 ? -11.058 6.798 -21.846 1.00 38.44 88 GLY A O 1
ATOM 673 N N . LEU A 1 89 ? -11.604 4.977 -23.070 1.00 47.66 89 LEU A N 1
ATOM 674 C CA . LEU A 1 89 ? -10.950 5.344 -24.319 1.00 47.66 89 LEU A CA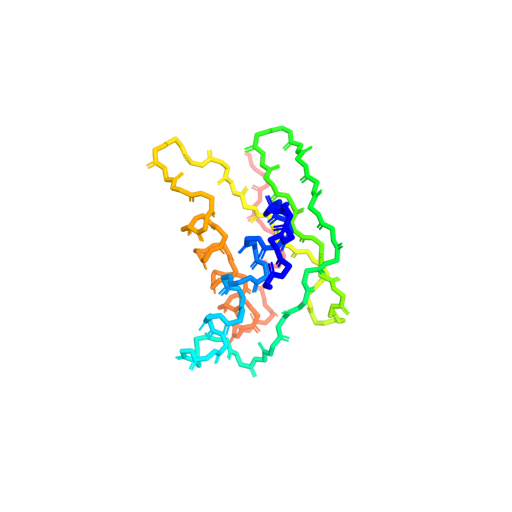 1
ATOM 675 C C . LEU A 1 89 ? -11.884 6.336 -25.023 1.00 47.66 89 LEU A C 1
ATOM 677 O O . LEU A 1 89 ? -13.050 6.007 -25.264 1.00 47.66 89 LEU A O 1
ATOM 681 N N . ALA A 1 90 ? -11.371 7.515 -25.336 1.00 44.47 90 ALA A N 1
ATOM 682 C CA . ALA A 1 90 ? -11.865 8.368 -26.405 1.00 44.47 90 ALA A CA 1
ATOM 683 C C . ALA A 1 90 ? -10.647 8.854 -27.188 1.00 44.47 90 ALA A C 1
ATOM 685 O O . ALA A 1 90 ? -9.652 9.220 -26.520 1.00 44.47 90 ALA A O 1
#

Secondary structure (DSSP, 8-state):
-------HHHHHHHHHHHHHHTT-SSS---EEEEEEETTEEEEEES-SS-SEEEEE--TT--HHHHHHHHHHHHHHHHSS-S--------

Sequence (90 aa):
MLHVPLTMEAEAQQVLDQLWGEKLTPFALTVGKITEADGEYTIHFHDSRIYTCSVPTANGSSFSEMVRAAVLARVAKMSGPLHDAQKGLA